Protein AF-A0A1X1KP03-F1 (afdb_monomer_lite)

Structure (mmCIF, N/CA/C/O backbone):
data_AF-A0A1X1KP03-F1
#
_entry.id   AF-A0A1X1KP03-F1
#
loop_
_atom_site.group_PDB
_atom_site.id
_atom_site.type_symbol
_atom_site.label_atom_id
_atom_site.label_alt_id
_atom_site.label_comp_id
_atom_site.label_asym_id
_atom_site.label_entity_id
_atom_site.label_seq_id
_atom_site.pdbx_PDB_ins_code
_atom_site.Cartn_x
_atom_site.Cartn_y
_atom_site.Cartn_z
_atom_site.occupancy
_atom_site.B_iso_or_equiv
_atom_site.auth_seq_id
_atom_site.auth_comp_id
_atom_site.auth_asym_id
_atom_site.auth_atom_id
_atom_site.pdbx_PDB_model_num
ATOM 1 N N . MET A 1 1 ? -13.019 20.598 26.657 1.00 59.75 1 MET A N 1
ATOM 2 C CA . MET A 1 1 ? -12.365 19.382 26.154 1.00 59.75 1 MET A CA 1
ATOM 3 C C . MET A 1 1 ? -10.875 19.640 26.195 1.00 59.75 1 MET A C 1
ATOM 5 O O . MET A 1 1 ? -10.423 20.598 25.575 1.00 59.75 1 MET A O 1
ATOM 9 N N . ASN A 1 2 ? -10.158 18.905 27.035 1.00 85.38 2 ASN A N 1
ATOM 10 C CA . ASN A 1 2 ? -8.702 18.962 27.129 1.00 85.38 2 ASN A CA 1
ATOM 11 C C . ASN A 1 2 ? -8.082 18.158 25.963 1.00 85.38 2 ASN A C 1
ATOM 13 O O . ASN A 1 2 ? -8.699 17.216 25.470 1.00 85.38 2 ASN A O 1
ATOM 17 N N . GLN A 1 3 ? -6.871 18.506 25.518 1.00 85.25 3 GLN A N 1
ATOM 18 C CA . GLN A 1 3 ? -6.170 17.788 24.441 1.00 85.25 3 GLN A CA 1
ATOM 19 C C . GLN A 1 3 ? -5.972 16.295 24.744 1.00 85.25 3 GLN A C 1
ATOM 21 O O . GLN A 1 3 ? -5.945 15.488 23.819 1.00 85.25 3 GLN A O 1
ATOM 26 N N . GLU A 1 4 ? -5.813 15.916 26.013 1.00 88.62 4 GLU A N 1
ATOM 27 C CA . GLU A 1 4 ? -5.715 14.504 26.413 1.00 88.62 4 GLU A CA 1
ATOM 28 C C . GLU A 1 4 ? -7.034 13.754 26.229 1.00 88.62 4 GLU A C 1
ATOM 30 O O . GLU A 1 4 ? -7.027 12.674 25.650 1.00 88.62 4 GLU A O 1
ATOM 35 N N . GLU A 1 5 ? -8.163 14.356 26.612 1.00 90.31 5 GLU A N 1
ATOM 36 C CA . GLU A 1 5 ? -9.497 13.758 26.438 1.00 90.31 5 GLU A CA 1
ATOM 37 C C . GLU A 1 5 ? -9.825 13.543 24.953 1.00 90.31 5 GLU A C 1
ATOM 39 O O . GLU A 1 5 ? -10.439 12.550 24.571 1.00 90.31 5 GLU A O 1
ATOM 44 N N . GLU A 1 6 ? -9.397 14.470 24.092 1.00 90.06 6 GLU A N 1
ATOM 45 C CA . GLU A 1 6 ? -9.581 14.349 22.647 1.00 90.06 6 GLU A CA 1
ATOM 46 C C . GLU A 1 6 ? -8.733 13.225 22.044 1.00 90.06 6 GLU A C 1
ATOM 48 O O . GLU A 1 6 ? -9.233 12.444 21.236 1.00 90.06 6 GLU A O 1
ATOM 53 N N . LYS A 1 7 ? -7.470 13.104 22.467 1.00 90.38 7 LYS A N 1
ATOM 54 C CA . LYS A 1 7 ? -6.586 12.009 22.041 1.00 90.38 7 LYS A CA 1
ATOM 55 C C . LYS A 1 7 ? -7.100 10.654 22.509 1.00 90.38 7 LYS A C 1
ATOM 57 O O . LYS A 1 7 ? -7.058 9.703 21.737 1.00 90.38 7 LYS A O 1
ATOM 62 N N . GLU A 1 8 ? -7.583 10.570 23.744 1.00 93.50 8 GLU A N 1
ATOM 63 C CA . GLU A 1 8 ? -8.141 9.340 24.304 1.00 93.50 8 GLU A CA 1
ATOM 64 C C . GLU A 1 8 ? -9.408 8.915 23.556 1.00 93.50 8 GLU A C 1
ATOM 66 O O . GLU A 1 8 ? -9.535 7.749 23.185 1.00 93.50 8 GLU A O 1
ATOM 71 N N . ARG A 1 9 ? -10.290 9.864 23.215 1.00 94.56 9 ARG A N 1
ATOM 72 C CA . ARG A 1 9 ? -11.453 9.589 22.360 1.00 94.56 9 ARG A CA 1
ATOM 73 C C . ARG A 1 9 ? -11.039 9.053 20.987 1.00 94.56 9 ARG A C 1
ATOM 75 O O . ARG A 1 9 ? -11.542 8.014 20.576 1.00 94.56 9 ARG A O 1
ATOM 82 N N . ILE A 1 10 ? -10.106 9.728 20.308 1.00 93.88 10 ILE A N 1
ATOM 83 C CA . ILE A 1 10 ? -9.595 9.302 18.992 1.00 93.88 10 ILE A CA 1
ATOM 84 C C . ILE A 1 10 ? -8.990 7.894 19.076 1.00 93.88 10 ILE A C 1
ATOM 86 O O . ILE A 1 10 ? -9.197 7.070 18.189 1.00 93.88 10 ILE A O 1
ATOM 90 N N . PHE A 1 11 ? -8.253 7.600 20.148 1.00 95.56 11 PHE A N 1
ATOM 91 C CA . PHE A 1 11 ? -7.644 6.292 20.353 1.00 95.56 11 PHE A CA 1
ATOM 92 C C . PHE A 1 11 ? -8.692 5.184 20.527 1.00 95.56 11 PHE A C 1
ATOM 94 O O . PHE A 1 11 ? -8.573 4.132 19.902 1.00 95.56 11 PHE A O 1
ATOM 101 N N . LEU A 1 12 ? -9.736 5.426 21.325 1.00 95.88 12 LEU A N 1
ATOM 102 C CA . LEU A 1 12 ? -10.833 4.474 21.522 1.00 95.88 12 LEU A CA 1
ATOM 103 C C . LEU A 1 12 ? -11.649 4.251 20.240 1.00 95.88 12 LEU A C 1
ATOM 105 O O . LEU A 1 12 ? -12.019 3.116 19.945 1.00 95.88 12 LEU A O 1
ATOM 109 N N . GLU A 1 13 ? -11.893 5.307 19.459 1.00 95.19 13 GLU A N 1
ATOM 110 C CA . GLU A 1 13 ? -12.552 5.211 18.149 1.00 95.19 13 GLU A CA 1
ATOM 111 C C . GLU A 1 13 ? -11.738 4.337 17.181 1.00 95.19 13 GLU A C 1
ATOM 113 O O . GLU A 1 13 ? -12.285 3.413 16.580 1.00 95.19 13 GLU A O 1
ATOM 118 N N . LEU A 1 14 ? -10.420 4.546 17.111 1.00 95.12 14 LEU A N 1
ATOM 119 C CA . LEU A 1 14 ? -9.508 3.713 16.319 1.00 95.12 14 LEU A CA 1
ATOM 120 C C . LEU A 1 14 ? -9.513 2.245 16.768 1.00 95.12 14 LEU A C 1
ATOM 122 O O . LEU A 1 14 ? -9.515 1.346 15.929 1.00 95.12 14 LEU A O 1
ATOM 126 N N . GLN A 1 15 ? -9.522 1.975 18.078 1.00 94.00 15 GLN A N 1
ATOM 127 C CA . GLN A 1 15 ? -9.597 0.600 18.586 1.00 94.00 15 GLN A CA 1
ATOM 128 C C . GLN A 1 15 ? -10.907 -0.089 18.190 1.00 94.00 15 GLN A C 1
ATOM 130 O O . GLN A 1 15 ? -10.882 -1.256 17.797 1.00 94.00 15 GLN A O 1
ATOM 135 N N . ALA A 1 16 ? -12.031 0.629 18.259 1.00 94.38 16 ALA A N 1
ATOM 136 C CA . ALA A 1 16 ? -13.328 0.106 17.845 1.00 94.38 16 ALA A CA 1
ATOM 137 C C . ALA A 1 16 ? -13.365 -0.212 16.340 1.00 94.38 16 ALA A C 1
ATOM 139 O O . ALA A 1 16 ? -13.874 -1.262 15.950 1.00 94.38 16 ALA A O 1
ATOM 140 N N . GLU A 1 17 ? -12.784 0.650 15.503 1.00 91.38 17 GLU A N 1
ATOM 141 C CA . GLU A 1 17 ? -12.684 0.433 14.055 1.00 91.38 17 GLU A CA 1
ATOM 142 C C . GLU A 1 17 ? -11.821 -0.792 13.716 1.00 91.38 17 GLU A C 1
ATOM 144 O O . GLU A 1 17 ? -12.235 -1.654 12.937 1.00 91.38 17 GLU A O 1
ATOM 149 N N . ILE A 1 18 ? -10.656 -0.924 14.361 1.00 88.69 18 ILE A N 1
ATOM 150 C CA . ILE A 1 18 ? -9.772 -2.086 14.192 1.00 88.69 18 ILE A CA 1
ATOM 151 C C . ILE A 1 18 ? -10.494 -3.373 14.597 1.00 88.69 18 ILE A C 1
ATOM 153 O O . ILE A 1 18 ? -10.429 -4.368 13.873 1.00 88.69 18 ILE A O 1
ATOM 157 N N . GLN A 1 19 ? -11.199 -3.364 15.730 1.00 91.50 19 GLN A N 1
ATOM 158 C CA . GLN A 1 19 ? -11.919 -4.543 16.194 1.00 91.50 19 GLN A CA 1
ATOM 159 C C . GLN A 1 19 ? -13.057 -4.932 15.243 1.00 91.50 19 GLN A C 1
ATOM 161 O O . GLN A 1 19 ? -13.174 -6.104 14.894 1.00 91.50 19 GLN A O 1
ATOM 166 N N . ALA A 1 20 ? -13.835 -3.968 14.748 1.00 87.88 20 ALA A N 1
ATOM 167 C CA . ALA A 1 20 ? -14.873 -4.236 13.755 1.00 87.88 20 ALA A CA 1
ATOM 168 C C . ALA A 1 20 ? -14.297 -4.859 12.468 1.00 87.88 20 ALA A C 1
ATOM 170 O O . ALA A 1 20 ? -14.886 -5.791 11.917 1.00 87.88 20 ALA A O 1
ATOM 171 N N . GLY A 1 21 ? -13.125 -4.391 12.023 1.00 81.81 21 GLY A N 1
ATOM 172 C CA . GLY A 1 21 ? -12.411 -4.966 10.882 1.00 81.81 21 GLY A CA 1
ATOM 173 C C . GLY A 1 21 ? -11.958 -6.411 11.116 1.00 81.81 21 GLY A C 1
ATOM 174 O O . GLY A 1 21 ? -12.129 -7.260 10.240 1.00 81.81 21 GLY A O 1
ATOM 175 N N . LEU A 1 22 ? -11.430 -6.716 12.305 1.00 83.69 22 LEU A N 1
ATOM 176 C CA . LEU A 1 22 ? -11.025 -8.076 12.681 1.00 83.69 22 LEU A CA 1
ATOM 177 C C . LEU A 1 22 ? -12.221 -9.026 12.779 1.00 83.69 22 LEU A C 1
ATOM 179 O O . LEU A 1 22 ? -12.164 -10.143 12.274 1.00 83.69 22 LEU A O 1
ATOM 183 N N . GLU A 1 23 ? -13.328 -8.582 13.366 1.00 87.06 23 GLU A N 1
ATOM 184 C CA . GLU A 1 23 ? -14.533 -9.401 13.472 1.00 87.06 23 GLU A CA 1
ATOM 185 C C . GLU A 1 23 ? -15.171 -9.681 12.101 1.00 87.06 23 GLU A C 1
ATOM 187 O O . GLU A 1 23 ? -15.644 -10.791 11.856 1.00 87.06 23 GLU A O 1
ATOM 192 N N . ALA A 1 24 ? -15.168 -8.706 11.184 1.00 81.94 24 ALA A N 1
ATOM 193 C CA . ALA A 1 24 ? -15.612 -8.919 9.805 1.00 81.94 24 ALA A CA 1
ATOM 194 C C . ALA A 1 24 ? -14.724 -9.945 9.078 1.00 81.94 24 ALA A C 1
ATOM 196 O O . ALA A 1 24 ? -15.229 -10.803 8.351 1.00 81.94 24 ALA A O 1
ATOM 197 N N . TYR A 1 25 ? -13.409 -9.907 9.324 1.00 76.88 25 TYR A N 1
ATOM 198 C CA . TYR A 1 25 ? -12.474 -10.915 8.827 1.00 76.88 25 TYR A CA 1
ATOM 199 C C . TYR A 1 25 ? -12.777 -12.312 9.394 1.00 76.88 25 TYR A C 1
ATOM 201 O O . TYR A 1 25 ? -12.855 -13.274 8.632 1.00 76.88 25 TYR A O 1
ATOM 209 N N . GLU A 1 26 ? -13.016 -12.436 10.703 1.00 81.62 26 GLU A N 1
ATOM 210 C CA . GLU A 1 26 ? -13.350 -13.714 11.352 1.00 81.62 26 GLU A CA 1
ATOM 211 C C . GLU A 1 26 ? -14.690 -14.299 10.882 1.00 81.62 26 GLU A C 1
ATOM 213 O O . GLU A 1 26 ? -14.824 -15.518 10.757 1.00 81.62 26 GLU A O 1
ATOM 218 N N . ARG A 1 27 ? -15.676 -13.446 10.577 1.00 87.12 27 ARG A N 1
ATOM 219 C CA . ARG A 1 27 ? -16.973 -13.859 10.015 1.00 87.12 27 ARG A CA 1
ATOM 220 C C . ARG A 1 27 ? -16.910 -14.230 8.529 1.00 87.12 27 ARG A C 1
ATOM 222 O O . ARG A 1 27 ? -17.895 -14.742 8.002 1.00 87.12 27 ARG A O 1
ATOM 229 N N . GLY A 1 28 ? -15.780 -13.994 7.858 1.00 75.12 28 GLY A N 1
ATOM 230 C CA . GLY A 1 28 ? -15.649 -14.193 6.413 1.00 75.12 28 GLY A CA 1
ATOM 231 C C . GLY A 1 28 ? -16.433 -13.168 5.587 1.00 75.12 28 GLY A C 1
ATOM 232 O O . GLY A 1 28 ? -16.726 -13.416 4.424 1.00 75.12 28 GLY A O 1
ATOM 233 N N . GLU A 1 29 ? -16.772 -12.022 6.184 1.00 78.19 29 GLU A N 1
ATOM 234 C CA . GLU A 1 29 ? -17.388 -10.862 5.521 1.00 78.19 29 GLU A CA 1
ATOM 235 C C . GLU A 1 29 ? -16.321 -9.961 4.866 1.00 78.19 29 GLU A C 1
ATOM 237 O O . GLU A 1 29 ? -16.610 -8.849 4.425 1.00 78.19 29 GLU A O 1
ATOM 242 N N . CYS A 1 30 ? -15.069 -10.423 4.816 1.00 72.94 30 CYS A N 1
ATOM 243 C CA . CYS A 1 30 ? -13.994 -9.758 4.104 1.00 72.94 30 CYS A CA 1
ATOM 244 C C . CYS A 1 30 ? -14.190 -9.890 2.589 1.00 72.94 30 CYS A C 1
ATOM 246 O O . CYS A 1 30 ? -14.437 -10.973 2.060 1.00 72.94 30 CYS A O 1
ATOM 248 N N . ILE A 1 31 ? -14.035 -8.772 1.886 1.00 72.25 31 ILE A N 1
ATOM 249 C CA . ILE A 1 31 ? -13.921 -8.759 0.428 1.00 72.25 31 ILE A CA 1
ATOM 250 C C . ILE A 1 31 ? -12.435 -8.802 0.032 1.00 72.25 31 ILE A C 1
ATOM 252 O O . ILE A 1 31 ? -11.598 -8.244 0.753 1.00 72.25 31 ILE A O 1
ATOM 25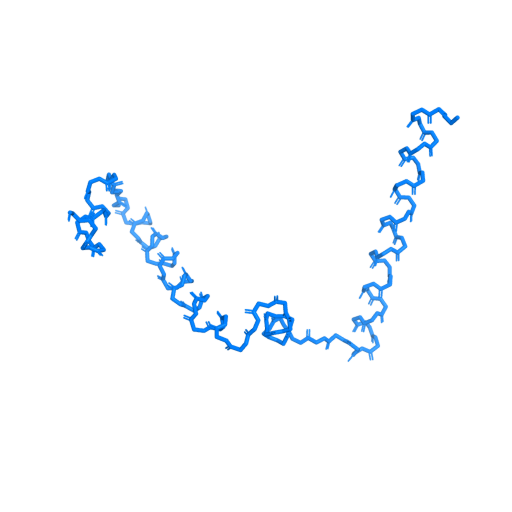6 N N . PRO A 1 32 ? -12.064 -9.465 -1.079 1.00 78.00 32 PRO A N 1
ATOM 257 C CA . PRO A 1 32 ? -10.695 -9.470 -1.578 1.00 78.00 32 PRO A CA 1
ATOM 258 C C . PRO A 1 32 ? -10.182 -8.055 -1.840 1.00 78.00 32 PRO A C 1
ATOM 260 O O . PRO A 1 32 ? -10.946 -7.144 -2.172 1.00 78.00 32 PRO A O 1
ATOM 263 N N . LEU A 1 33 ? -8.865 -7.870 -1.750 1.00 72.19 33 LEU A N 1
ATOM 264 C CA . LEU A 1 33 ? -8.234 -6.569 -1.979 1.00 72.19 33 LEU A CA 1
ATOM 265 C C . LEU A 1 33 ? -8.556 -6.029 -3.385 1.00 72.19 33 LEU A C 1
ATOM 267 O O . LEU A 1 33 ? -8.664 -4.825 -3.592 1.00 72.19 33 LEU A O 1
ATOM 271 N N . GLU A 1 34 ? -8.734 -6.929 -4.349 1.00 71.25 34 GLU A N 1
ATOM 272 C CA . GLU A 1 34 ? -9.152 -6.651 -5.719 1.00 71.25 34 GLU A CA 1
ATOM 273 C C . GLU A 1 34 ? -10.565 -6.052 -5.788 1.00 71.25 34 GLU A C 1
ATOM 275 O O . GLU A 1 34 ? -10.790 -5.120 -6.558 1.00 71.25 34 GLU A O 1
ATOM 280 N N . GLU A 1 35 ? -11.491 -6.539 -4.961 1.00 75.31 35 GLU A N 1
ATOM 281 C CA . GLU A 1 35 ? -12.877 -6.060 -4.892 1.00 75.31 35 GLU A CA 1
ATOM 282 C C . GLU A 1 35 ? -12.955 -4.705 -4.171 1.00 75.31 35 GLU A C 1
ATOM 284 O O . GLU A 1 35 ? -13.637 -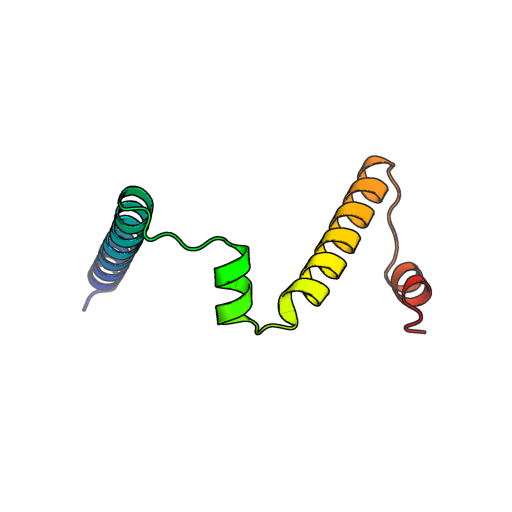3.789 -4.631 1.00 75.31 35 GLU A O 1
ATOM 289 N N . VAL A 1 36 ? -12.148 -4.509 -3.118 1.00 75.62 36 VAL A N 1
ATOM 290 C CA . VAL A 1 36 ? -11.959 -3.191 -2.480 1.00 75.62 36 VAL A CA 1
ATOM 291 C C . VAL A 1 36 ? -11.422 -2.171 -3.489 1.00 75.62 36 VAL A C 1
ATOM 293 O O . VAL A 1 3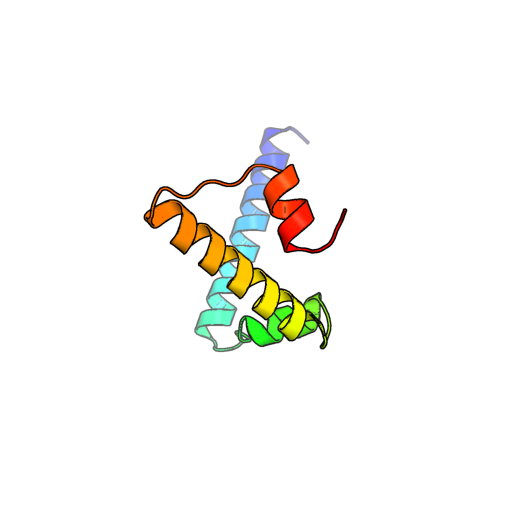6 ? -11.904 -1.038 -3.556 1.00 75.62 36 VAL A O 1
ATOM 296 N N . ARG A 1 37 ? -10.420 -2.567 -4.289 1.00 72.12 37 ARG A N 1
ATOM 297 C CA . ARG A 1 37 ? -9.814 -1.720 -5.329 1.00 72.12 37 ARG A CA 1
ATOM 298 C C . ARG A 1 37 ? -10.849 -1.293 -6.365 1.00 72.12 37 ARG A C 1
ATOM 300 O O . ARG A 1 37 ? -10.917 -0.109 -6.688 1.00 72.12 37 ARG A O 1
ATOM 307 N N . GLU A 1 38 ? -11.669 -2.224 -6.841 1.00 78.19 38 GLU A N 1
ATOM 308 C CA . GLU A 1 38 ? -12.740 -1.929 -7.793 1.00 78.19 38 GLU A CA 1
ATOM 309 C C . GLU A 1 38 ? -13.794 -0.981 -7.200 1.00 78.19 38 GLU A C 1
ATOM 311 O O . GLU A 1 38 ? -14.181 -0.012 -7.855 1.00 78.19 38 GLU A O 1
ATOM 316 N N . HIS A 1 39 ? -14.205 -1.190 -5.945 1.00 77.88 39 HIS A N 1
ATOM 317 C CA . HIS A 1 39 ? -15.159 -0.313 -5.261 1.00 77.88 39 HIS A CA 1
ATOM 318 C C . HIS A 1 39 ? -14.648 1.115 -5.047 1.00 77.88 39 HIS A C 1
ATOM 320 O O . HIS A 1 39 ? -15.413 2.065 -5.210 1.00 77.88 39 HIS A O 1
ATOM 326 N N . LEU A 1 40 ? -13.374 1.290 -4.686 1.00 75.56 40 LEU A N 1
ATOM 327 C CA . LEU A 1 40 ? -12.821 2.611 -4.375 1.00 75.56 40 LEU A CA 1
ATOM 328 C C . LEU A 1 40 ? -12.374 3.391 -5.614 1.00 75.56 40 LEU A C 1
ATOM 330 O O . LEU A 1 40 ? -12.454 4.618 -5.630 1.00 75.56 40 LEU A O 1
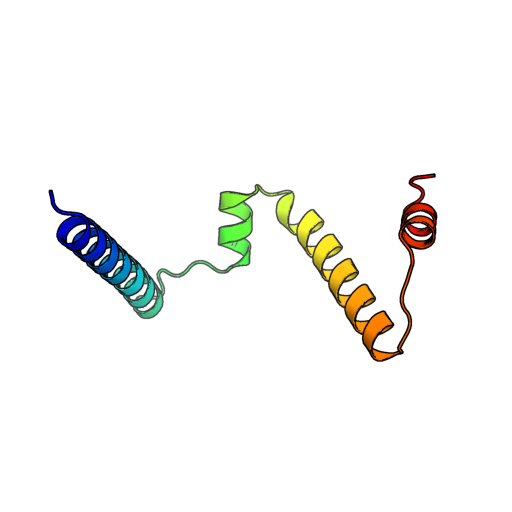ATOM 334 N N . LEU A 1 41 ? -11.852 2.699 -6.627 1.00 78.12 41 LEU A N 1
ATOM 335 C CA . LEU A 1 41 ? -11.096 3.320 -7.721 1.00 78.12 41 LEU A CA 1
ATOM 336 C C . LEU A 1 41 ? -11.717 3.043 -9.099 1.00 78.12 41 LEU A C 1
ATOM 338 O O . LEU A 1 41 ? -11.211 3.527 -10.112 1.00 78.12 41 LEU A O 1
ATOM 342 N N . GLY A 1 42 ? -12.833 2.311 -9.134 1.00 79.94 42 GLY A N 1
ATOM 343 C CA . GLY A 1 42 ? -13.569 1.956 -10.343 1.00 79.94 42 GLY A CA 1
ATOM 344 C C . GLY A 1 42 ? -12.987 0.743 -11.069 1.00 79.94 42 GLY A C 1
ATOM 345 O O . GLY A 1 42 ? -11.877 0.284 -10.791 1.00 79.94 42 GLY A O 1
ATOM 346 N N . SER A 1 43 ? -13.734 0.235 -12.047 1.00 74.12 43 SER A N 1
ATOM 347 C CA . SER A 1 43 ? -13.403 -0.967 -12.827 1.00 74.12 43 SER A CA 1
ATOM 348 C C . SER A 1 43 ? -12.086 -0.866 -13.610 1.00 74.12 43 SER A C 1
ATOM 350 O O . SER A 1 43 ? -11.403 -1.870 -13.813 1.00 74.12 43 SER A O 1
ATOM 352 N N . ASP A 1 44 ? -11.672 0.344 -13.992 1.00 72.38 44 ASP A N 1
ATOM 353 C CA . ASP A 1 44 ? -10.432 0.574 -14.751 1.00 72.38 44 ASP A CA 1
ATOM 354 C C . ASP A 1 44 ? -9.179 0.585 -13.857 1.00 72.38 44 ASP A C 1
ATOM 356 O O . ASP A 1 44 ? -8.046 0.529 -14.348 1.00 72.38 44 ASP A O 1
ATOM 360 N N . SER A 1 45 ? -9.363 0.624 -12.531 1.00 73.56 45 SER A N 1
ATOM 361 C CA . SER A 1 45 ? -8.265 0.703 -11.567 1.00 73.56 45 SER A CA 1
ATOM 362 C C . SER A 1 45 ? -7.341 -0.506 -11.643 1.00 73.56 45 SER A C 1
ATOM 364 O O . SER A 1 45 ? -6.123 -0.349 -11.563 1.00 73.56 45 SER A O 1
ATOM 366 N N . LYS A 1 46 ? -7.882 -1.706 -11.877 1.00 77.06 46 LYS A N 1
ATOM 367 C CA . LYS A 1 46 ? -7.095 -2.940 -11.951 1.00 77.06 46 LYS A CA 1
ATOM 368 C C . LYS A 1 46 ? -5.949 -2.823 -12.960 1.00 77.06 46 LYS A C 1
ATOM 370 O O . LYS A 1 46 ? -4.795 -2.986 -12.584 1.00 77.06 46 LYS A O 1
ATOM 375 N N . ALA A 1 47 ? -6.253 -2.414 -14.191 1.00 79.06 47 ALA A N 1
ATOM 376 C CA . ALA A 1 47 ? -5.257 -2.278 -15.253 1.00 79.06 47 ALA A CA 1
ATOM 377 C C . ALA A 1 47 ? -4.208 -1.185 -14.974 1.00 79.06 47 ALA A C 1
ATOM 379 O O . ALA A 1 47 ? -3.066 -1.303 -15.414 1.00 79.06 47 ALA A O 1
ATOM 380 N N . LEU A 1 48 ? -4.580 -0.112 -14.268 1.00 80.06 48 LEU A N 1
ATOM 381 C CA . LEU A 1 48 ? -3.648 0.954 -13.887 1.00 80.06 48 LEU A CA 1
ATOM 382 C C . LEU A 1 48 ? -2.691 0.504 -12.782 1.00 80.06 48 LEU A C 1
ATOM 384 O O . LEU A 1 48 ? -1.493 0.765 -12.863 1.00 80.06 48 LEU A O 1
ATOM 388 N N . PHE A 1 49 ? -3.204 -0.195 -11.774 1.00 80.56 49 PHE A N 1
ATOM 389 C CA . PHE A 1 49 ? -2.390 -0.717 -10.681 1.00 80.56 49 PHE A CA 1
ATOM 390 C C . PHE A 1 49 ? -1.497 -1.869 -11.109 1.00 80.56 49 PHE A C 1
ATOM 392 O O . PHE A 1 49 ? -0.371 -1.928 -10.640 1.00 80.56 49 PHE A O 1
ATOM 399 N N . ASP A 1 50 ? -1.956 -2.747 -11.999 1.00 84.62 50 ASP A N 1
ATOM 400 C CA . ASP A 1 50 ? -1.118 -3.837 -12.500 1.00 84.62 50 ASP A CA 1
ATOM 401 C C . ASP A 1 50 ? 0.096 -3.254 -13.249 1.00 84.62 50 ASP A C 1
ATOM 403 O O . ASP A 1 50 ? 1.231 -3.632 -12.978 1.00 84.62 50 ASP A O 1
ATOM 407 N N . LYS A 1 51 ? -0.109 -2.212 -14.070 1.00 85.88 51 LYS A N 1
ATOM 408 C CA . LYS A 1 51 ? 0.989 -1.456 -14.703 1.00 85.88 51 LYS A CA 1
ATOM 409 C C . LYS A 1 51 ? 1.896 -0.753 -13.693 1.00 85.88 51 LYS A C 1
ATOM 411 O O . LYS A 1 51 ? 3.106 -0.692 -13.892 1.00 85.88 51 LYS A O 1
ATOM 416 N N . LEU A 1 52 ? 1.323 -0.185 -12.632 1.00 85.75 52 LEU A N 1
ATOM 417 C CA . LEU A 1 52 ? 2.099 0.465 -11.578 1.00 85.75 52 LEU A CA 1
ATOM 418 C C . LEU A 1 52 ? 2.957 -0.555 -10.820 1.00 85.75 52 LEU A C 1
ATOM 420 O O . LEU A 1 52 ? 4.128 -0.289 -10.569 1.00 85.75 52 LEU A O 1
ATOM 424 N N . GLN A 1 53 ? 2.393 -1.718 -10.496 1.00 85.69 53 GLN A N 1
ATOM 425 C CA . GLN A 1 53 ? 3.091 -2.810 -9.830 1.00 85.69 53 GLN A CA 1
ATOM 426 C C . GLN A 1 53 ? 4.221 -3.351 -10.709 1.00 85.69 53 GLN A C 1
ATOM 428 O O . GLN A 1 53 ? 5.342 -3.473 -10.231 1.00 85.69 53 GLN A O 1
ATOM 433 N N . GLU A 1 54 ? 3.971 -3.568 -12.004 1.00 91.69 54 GLU A N 1
ATOM 434 C CA . GLU A 1 54 ? 5.012 -3.948 -12.968 1.00 91.69 54 GLU A CA 1
ATOM 435 C C . GLU A 1 54 ? 6.169 -2.939 -12.998 1.00 91.69 54 GLU A C 1
ATOM 437 O O . GLU A 1 54 ? 7.336 -3.318 -13.127 1.00 91.69 54 GLU A O 1
ATOM 442 N N . GLU A 1 55 ? 5.867 -1.644 -12.881 1.00 89.62 55 GLU A N 1
ATOM 443 C CA . GLU A 1 55 ? 6.889 -0.605 -12.879 1.00 89.62 55 GLU A CA 1
ATOM 444 C C . GLU A 1 55 ? 7.683 -0.567 -11.567 1.00 89.62 55 GLU A C 1
ATOM 446 O O . GLU A 1 55 ? 8.906 -0.415 -11.599 1.00 89.62 55 GLU A O 1
ATOM 451 N N . VAL A 1 56 ? 7.014 -0.767 -10.428 1.00 88.94 56 VAL A N 1
ATOM 452 C CA . VAL A 1 56 ? 7.661 -0.934 -9.118 1.00 88.94 56 VAL A CA 1
ATOM 453 C C . VAL A 1 56 ? 8.588 -2.147 -9.129 1.00 88.94 56 VAL A C 1
ATOM 455 O O . VAL A 1 56 ? 9.759 -2.009 -8.782 1.00 88.94 56 VAL A O 1
ATOM 458 N N . ASP A 1 57 ? 8.108 -3.304 -9.582 1.00 92.81 57 ASP A N 1
ATOM 459 C CA . ASP A 1 57 ? 8.882 -4.549 -9.623 1.00 92.81 57 ASP A CA 1
ATOM 460 C C . ASP A 1 57 ? 10.131 -4.391 -10.493 1.00 92.81 57 ASP A C 1
A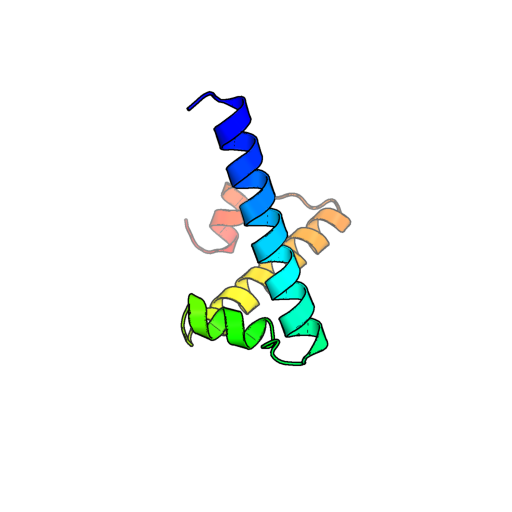TOM 462 O O . ASP A 1 57 ? 11.226 -4.837 -10.143 1.00 92.81 57 ASP A O 1
ATOM 466 N N . ARG A 1 58 ? 9.992 -3.687 -11.619 1.00 89.25 58 ARG A N 1
ATOM 467 C CA . ARG A 1 58 ? 11.112 -3.378 -12.503 1.00 89.25 58 ARG A CA 1
ATOM 468 C C . ARG A 1 58 ? 12.116 -2.430 -11.843 1.00 89.25 58 ARG A C 1
ATOM 470 O O . ARG A 1 58 ? 13.315 -2.662 -11.967 1.00 89.25 58 ARG A O 1
ATOM 477 N N . CYS A 1 59 ? 11.651 -1.412 -11.115 1.00 88.19 59 CYS A N 1
ATOM 478 C CA . CYS A 1 59 ? 12.528 -0.518 -10.354 1.00 88.19 59 CYS A CA 1
ATOM 479 C C . CYS A 1 59 ? 13.294 -1.276 -9.264 1.00 88.19 59 CYS A C 1
ATOM 481 O O . CYS A 1 59 ? 14.501 -1.092 -9.129 1.00 88.19 59 CYS A O 1
ATOM 483 N N . VAL A 1 60 ? 12.621 -2.162 -8.524 1.00 90.81 60 VAL A N 1
ATOM 484 C CA . VAL A 1 60 ? 13.257 -3.014 -7.511 1.00 90.81 60 VAL A CA 1
ATOM 485 C C . VAL A 1 60 ? 14.315 -3.911 -8.154 1.00 90.81 60 VAL A C 1
ATOM 487 O O . VAL A 1 60 ? 15.453 -3.930 -7.692 1.00 90.81 60 VAL A O 1
ATOM 490 N N . ALA A 1 61 ? 13.993 -4.576 -9.265 1.00 93.62 61 ALA A N 1
ATOM 491 C CA . ALA A 1 61 ? 14.935 -5.442 -9.974 1.00 93.62 61 ALA A CA 1
ATOM 492 C C . ALA A 1 61 ? 16.157 -4.686 -10.533 1.00 93.62 61 ALA A C 1
ATOM 494 O O . ALA A 1 61 ? 17.257 -5.242 -10.604 1.00 93.62 61 ALA A O 1
ATOM 495 N N . ASP A 1 62 ? 15.980 -3.430 -10.951 1.00 91.38 62 ASP A N 1
ATOM 496 C CA . ASP A 1 62 ? 17.078 -2.559 -11.371 1.00 91.38 62 ASP A CA 1
ATOM 497 C C . ASP A 1 62 ? 17.955 -2.168 -10.165 1.00 91.38 62 ASP A C 1
ATOM 499 O O . ASP A 1 62 ? 19.181 -2.311 -10.227 1.00 91.38 62 ASP A O 1
ATOM 503 N N . MET A 1 63 ? 17.346 -1.796 -9.032 1.00 88.56 63 MET A N 1
ATOM 504 C CA . MET A 1 63 ? 18.057 -1.472 -7.788 1.00 88.56 63 MET A CA 1
ATOM 505 C C . MET A 1 63 ? 18.848 -2.660 -7.226 1.00 88.56 63 MET A C 1
ATOM 507 O O . MET A 1 63 ? 19.992 -2.485 -6.806 1.00 88.56 63 MET A O 1
ATOM 511 N N . GLU A 1 64 ? 18.294 -3.875 -7.265 1.00 92.62 64 GLU A N 1
ATOM 512 C CA . GLU A 1 64 ? 18.984 -5.108 -6.850 1.00 92.62 64 GLU A CA 1
ATOM 513 C C . GLU A 1 64 ? 20.249 -5.382 -7.676 1.00 92.62 64 GLU A C 1
ATOM 515 O O . GLU A 1 64 ? 21.216 -5.959 -7.178 1.00 92.62 64 GLU A O 1
ATOM 520 N N . LYS A 1 65 ? 20.272 -4.927 -8.934 1.00 94.25 65 LYS A N 1
ATOM 521 C CA . LYS A 1 65 ? 21.439 -5.005 -9.827 1.00 94.25 65 LYS A CA 1
ATOM 522 C C . LYS A 1 65 ? 22.381 -3.806 -9.690 1.00 94.25 65 LYS A C 1
ATOM 524 O O . LYS A 1 65 ? 23.404 -3.767 -10.369 1.00 94.25 65 LYS A O 1
ATOM 529 N N . GLY A 1 66 ? 22.053 -2.839 -8.832 1.00 93.38 66 GLY A N 1
ATOM 530 C CA . GLY A 1 66 ? 22.799 -1.593 -8.669 1.00 93.38 66 GLY A CA 1
ATOM 531 C C . GLY A 1 66 ? 22.599 -0.590 -9.809 1.00 93.38 66 GLY A C 1
ATOM 532 O O . GLY A 1 66 ? 23.411 0.323 -9.952 1.00 93.38 66 GLY A O 1
ATOM 533 N N . ASN A 1 67 ? 21.546 -0.748 -10.616 1.00 91.00 67 ASN A N 1
ATOM 534 C CA . ASN A 1 67 ? 21.189 0.188 -11.676 1.00 91.00 67 ASN A CA 1
ATOM 535 C C . ASN A 1 67 ? 20.260 1.268 -11.111 1.00 91.00 67 ASN A C 1
ATOM 537 O O . ASN A 1 67 ? 19.155 0.978 -10.657 1.00 91.00 67 ASN A O 1
ATOM 541 N N . TYR A 1 68 ? 20.703 2.521 -11.173 1.00 90.25 68 TYR A N 1
ATOM 542 C CA . TYR A 1 68 ? 19.940 3.687 -10.731 1.00 90.25 68 TYR A CA 1
ATOM 543 C C . TYR A 1 68 ? 19.786 4.650 -11.902 1.00 90.25 68 TYR A C 1
ATOM 545 O O . TYR A 1 68 ? 20.738 4.840 -12.657 1.00 90.25 68 TYR A O 1
ATOM 553 N N . PHE A 1 69 ? 18.609 5.260 -12.031 1.00 89.38 69 PHE A N 1
ATOM 554 C CA . PHE A 1 69 ? 18.290 6.160 -13.138 1.00 89.38 69 PHE A CA 1
ATOM 555 C C . PHE A 1 69 ? 18.111 7.596 -12.655 1.00 89.38 69 PHE A C 1
ATOM 557 O O . PHE A 1 69 ? 17.530 7.837 -11.592 1.00 89.38 69 PHE A O 1
ATOM 564 N N . THR A 1 70 ? 18.564 8.558 -13.453 1.00 90.81 70 THR A N 1
ATOM 565 C CA . THR A 1 70 ? 18.227 9.969 -13.254 1.00 90.81 70 THR A CA 1
ATOM 566 C C . THR A 1 70 ? 16.814 10.266 -13.750 1.00 90.81 70 THR A C 1
ATOM 568 O O . THR A 1 70 ? 16.180 9.483 -14.465 1.00 90.81 70 THR A O 1
ATOM 571 N N . LYS A 1 71 ? 16.301 11.444 -13.386 1.00 88.12 71 LYS A N 1
ATOM 572 C CA . LYS A 1 71 ? 14.998 11.916 -13.856 1.00 88.12 71 LYS A CA 1
ATOM 573 C C . LYS A 1 71 ? 14.940 11.979 -15.386 1.00 88.12 71 LYS A C 1
ATOM 575 O O . LYS A 1 71 ? 13.937 11.574 -15.964 1.00 88.12 71 LYS A O 1
ATOM 580 N N . GLU A 1 72 ? 15.994 12.472 -16.032 1.00 92.19 72 GLU A N 1
ATOM 581 C CA . GLU A 1 72 ? 16.073 12.597 -17.491 1.00 92.19 72 GLU A CA 1
ATOM 582 C C . GLU A 1 72 ? 16.009 11.226 -18.178 1.00 92.19 72 GLU A C 1
ATOM 584 O O . GLU A 1 72 ? 15.281 11.053 -19.155 1.00 92.19 72 GLU A O 1
ATOM 589 N N . GLU A 1 73 ? 16.709 10.226 -17.638 1.00 90.62 73 GLU A N 1
ATOM 590 C CA . GLU A 1 73 ? 16.703 8.855 -18.163 1.00 90.62 73 GLU A CA 1
ATOM 591 C C . GLU A 1 73 ? 15.320 8.202 -18.052 1.00 90.62 73 GLU A C 1
ATOM 593 O O . GLU A 1 73 ? 14.865 7.537 -18.987 1.00 90.62 73 GLU A O 1
ATOM 598 N N . LEU A 1 74 ? 14.616 8.439 -16.940 1.00 88.50 74 LEU A N 1
ATOM 599 C CA . LEU A 1 74 ? 13.237 7.984 -16.763 1.00 88.50 74 LEU A CA 1
ATOM 600 C C . LEU A 1 74 ? 12.280 8.701 -17.723 1.00 88.50 74 LEU A C 1
ATOM 602 O O . LEU A 1 74 ? 11.469 8.044 -18.372 1.00 88.50 74 LEU A O 1
ATOM 606 N N . MET A 1 75 ? 12.391 10.024 -17.880 1.00 89.69 75 MET A N 1
ATOM 607 C CA . MET A 1 75 ? 11.549 10.783 -18.816 1.00 89.69 75 MET A CA 1
ATOM 608 C C . MET A 1 75 ? 11.701 10.276 -20.254 1.00 89.69 75 MET A C 1
ATOM 610 O O . MET A 1 75 ? 10.698 10.040 -20.927 1.00 89.69 75 MET A O 1
ATOM 614 N N . LYS A 1 76 ? 12.935 9.999 -20.686 1.00 91.94 76 LYS A N 1
ATOM 615 C CA . LYS A 1 76 ? 13.218 9.390 -21.989 1.00 91.94 76 LYS A CA 1
ATOM 616 C C . LYS A 1 76 ? 12.582 8.011 -22.154 1.00 91.94 76 LYS A C 1
ATOM 618 O O . LYS A 1 76 ? 11.990 7.718 -23.190 1.00 91.94 76 LYS A O 1
ATOM 623 N N . ARG A 1 77 ? 12.670 7.163 -21.127 1.00 86.81 77 ARG A N 1
ATOM 624 C CA . ARG A 1 77 ? 12.106 5.803 -21.124 1.00 86.81 77 ARG A CA 1
ATOM 625 C C . ARG A 1 77 ? 10.586 5.782 -21.278 1.00 86.81 77 ARG A C 1
ATOM 627 O O . ARG A 1 77 ? 10.071 4.892 -21.950 1.00 86.81 77 ARG A O 1
ATOM 634 N N . TYR A 1 78 ? 9.881 6.748 -20.694 1.00 87.12 78 TYR A N 1
ATOM 635 C CA . TYR A 1 78 ? 8.426 6.869 -20.841 1.00 87.12 78 TYR A CA 1
ATOM 636 C C . TYR A 1 78 ? 7.996 7.773 -22.006 1.00 87.12 78 TYR A C 1
ATOM 638 O O . TYR A 1 78 ? 6.801 8.011 -22.166 1.00 87.12 78 TYR A O 1
ATOM 646 N N . GLY A 1 79 ? 8.933 8.273 -22.821 1.00 89.56 79 GLY A N 1
ATOM 647 C CA . GLY A 1 79 ? 8.625 9.149 -23.955 1.00 89.56 79 GLY A CA 1
ATOM 648 C C . GLY A 1 79 ? 8.004 10.487 -23.543 1.00 89.56 79 GLY A C 1
ATOM 649 O O . GLY A 1 79 ? 7.150 11.008 -24.252 1.00 89.56 79 GLY A O 1
ATOM 650 N N . LEU A 1 80 ? 8.404 11.012 -22.382 1.00 88.81 80 LEU A N 1
ATOM 651 C CA . LEU A 1 80 ? 7.930 12.274 -21.803 1.00 88.81 80 LEU A CA 1
ATOM 652 C C . LEU A 1 80 ? 8.868 13.458 -22.125 1.00 88.81 80 LEU A C 1
ATOM 654 O O . LEU A 1 80 ? 8.881 14.435 -21.375 1.00 88.81 80 LEU A O 1
ATOM 658 N N . GLU A 1 81 ? 9.686 13.334 -23.179 1.00 65.00 81 GLU A N 1
ATOM 659 C CA . GLU A 1 81 ? 10.619 14.372 -23.661 1.00 65.00 81 GLU A CA 1
ATOM 660 C C . GLU A 1 81 ? 9.905 15.543 -24.353 1.00 65.00 81 GLU A C 1
ATOM 662 O O . GLU A 1 81 ? 8.991 15.296 -25.174 1.00 65.00 81 GLU A O 1
#

Foldseek 3Di:
DDPVVVVVVVVVVVVVVVVVVVVCVVVVVDDDPVVVQCVPPNPCSVVVVVVVVVVVVVQVVCVVVVHDDDPVRVCVVVVVD

Secondary structure (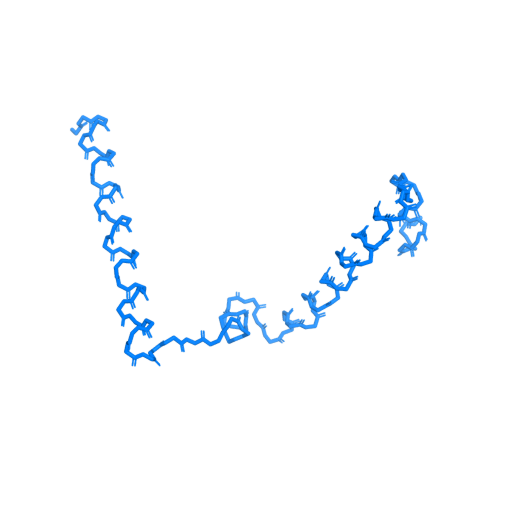DSSP, 8-state):
--HHHHHHHHHHHHHHHHHHHHHHHHTT-PPPHHHHHHHHH-TTHHHHHHHHHHHHHHHHHHHHTT----HHHHHHHTT--

Radius of gyration: 20.97 Å; chains: 1; bounding box: 40×34×51 Å

pLDDT: mean 85.16, std 7.92, range [59.75, 95.88]

Organism: Streptococcus mitis (NCBI:txid28037)

Sequence (81 aa):
MNQEEEKERIFLELQAEIQAGLEAYERGECIPLEEVREHLLGSDSKALFDKLQEEVDRCVADMEKGNYFTKEELMKRYGLE